Protein 4QOA (pdb70)

Solvent-accessible surface area: 9424 Å² total

Sequence (125 aa):
GDVITQDTKQLPLTARNFINQYFSKPHISHIKIESEILQTKKYEVLLTDRTEIDFDKKGNWLEVDCKKSAVPEALIPVPVKEYVKANFPREIITKIERGRTGVEIELGNDYSLKFNKKGKFVSDD

Structure (mmCIF, N/CA/C/O backbone):
data_4QOA
#
_entry.id   4QOA
#
_cell.length_a   103.311
_cell.length_b   103.311
_cell.length_c   90.830
_cell.angle_alpha   90.000
_cell.angle_beta   90.000
_cell.angle_gamma   120.000
#
_symmetry.space_group_name_H-M   'P 65 2 2'
#
loop_
_entity.id
_entity.type
_entity.pdbx_description
1 polymer 'Putative periplasmic protein'
2 non-polymer 1,2-ETHANEDIOL
3 water water
#
loop_
_atom_site.group_PDB
_atom_site.id
_atom_site.type_symbol
_atom_site.label_atom_id
_atom_site.label_alt_id
_atom_site.label_comp_id
_atom_site.label_asym_id
_atom_site.label_entity_id
_atom_site.label_seq_id
_atom_site.pdbx_PDB_ins_code
_atom_site.Cartn_x
_atom_site.Cartn_y
_atom_site.Cartn_z
_atom_site.occupancy
_atom_site.B_iso_or_equiv
_atom_site.auth_seq_id
_atom_site.auth_comp_id
_atom_site.auth_asym_id
_atom_site.auth_atom_id
_atom_site.pdbx_PDB_model_num
ATOM 1 N N . GLY A 1 2 ? 20.052 31.991 38.965 1.00 101.67 21 GLY A N 1
ATOM 2 C CA . GLY A 1 2 ? 19.120 31.696 40.049 1.00 102.18 21 GLY A CA 1
ATOM 3 C C . GLY A 1 2 ? 19.627 30.627 40.989 1.00 106.21 21 GLY A C 1
ATOM 4 O O . GLY A 1 2 ? 18.970 29.592 41.161 1.00 106.33 21 GLY A O 1
ATOM 5 N N . ASP A 1 3 ? 20.803 30.879 41.607 1.00 102.42 22 ASP A N 1
ATOM 6 C CA . ASP A 1 3 ? 21.467 29.906 42.475 1.00 102.90 22 ASP A CA 1
ATOM 7 C C . ASP A 1 3 ? 21.723 30.430 43.918 1.00 103.64 22 ASP A C 1
ATOM 8 O O . ASP A 1 3 ? 21.523 29.653 44.856 1.00 104.70 22 ASP A O 1
ATOM 13 N N . VAL A 1 4 ? 22.161 31.701 44.099 1.00 96.03 23 VAL A N 1
ATOM 14 C CA . VAL A 1 4 ? 22.497 32.267 45.424 1.00 94.87 23 VAL A CA 1
ATOM 15 C C . VAL A 1 4 ? 21.216 32.490 46.275 1.00 92.46 23 VAL A C 1
ATOM 16 O O . VAL A 1 4 ? 20.190 32.933 45.759 1.00 91.98 23 VAL A O 1
ATOM 20 N N . ILE A 1 5 ? 21.306 32.164 47.577 1.00 84.42 24 ILE A N 1
ATOM 21 C CA . ILE A 1 5 ? 20.280 32.335 48.610 1.00 82.57 24 ILE A CA 1
ATOM 22 C C . ILE A 1 5 ? 20.949 33.065 49.797 1.00 85.65 24 ILE A C 1
ATOM 23 O O . ILE A 1 5 ? 22.129 32.840 50.077 1.00 86.47 24 ILE A O 1
ATOM 28 N N . THR A 1 6 ? 20.219 33.986 50.443 1.00 80.46 25 THR A N 1
ATOM 29 C CA . THR A 1 6 ? 20.738 34.753 51.578 1.00 80.29 25 THR A CA 1
ATOM 30 C C . THR A 1 6 ? 19.612 35.060 52.553 1.00 81.99 25 THR A C 1
ATOM 31 O O . THR A 1 6 ? 18.460 35.164 52.146 1.00 79.84 25 THR A O 1
ATOM 35 N N . GLN A 1 7 ? 19.954 35.207 53.834 1.00 79.23 26 GLN A N 1
ATOM 36 C CA . GLN A 1 7 ? 19.000 35.554 54.887 1.00 79.77 26 GLN A CA 1
ATOM 37 C C . GLN A 1 7 ? 19.156 37.045 55.249 1.00 84.23 26 GLN A C 1
ATOM 38 O O . GLN A 1 7 ? 18.341 37.578 56.011 1.00 85.04 26 GLN A O 1
ATOM 44 N N . ASP A 1 8 ? 20.188 37.715 54.668 1.00 80.08 27 ASP A N 1
ATOM 45 C CA . ASP A 1 8 ? 20.527 39.130 54.880 1.00 80.22 27 ASP A CA 1
ATOM 46 C C . ASP A 1 8 ? 19.562 40.033 54.118 1.00 82.97 27 ASP A C 1
ATOM 47 O O . ASP A 1 8 ? 19.517 40.010 52.886 1.00 81.26 27 ASP A O 1
ATOM 52 N N . THR A 1 9 ? 18.805 40.842 54.860 1.00 80.16 28 THR A N 1
ATOM 53 C CA . THR A 1 9 ? 17.791 41.727 54.292 1.00 78.65 28 THR A CA 1
ATOM 54 C C . THR A 1 9 ? 18.467 42.914 53.578 1.00 80.94 28 THR A C 1
ATOM 55 O O . THR A 1 9 ? 17.898 43.411 52.608 1.00 79.58 28 THR A O 1
ATOM 59 N N . LYS A 1 10 ? 19.694 43.320 53.998 1.00 77.37 29 LYS A N 1
ATOM 60 C CA . LYS A 1 10 ? 20.449 44.434 53.387 1.00 76.44 29 LYS A CA 1
ATOM 61 C C . LYS A 1 10 ? 20.760 44.189 51.888 1.00 79.46 29 LYS A C 1
ATOM 62 O O . LYS A 1 10 ? 21.026 45.144 51.152 1.00 78.58 29 LYS A O 1
ATOM 68 N N . GLN A 1 11 ? 20.734 42.912 51.453 1.00 76.16 30 GLN A N 1
ATOM 69 C CA . GLN A 1 11 ? 21.008 42.483 50.075 1.00 75.05 30 GLN A CA 1
ATOM 70 C C . GLN A 1 11 ? 19.914 42.937 49.124 1.00 76.16 30 GLN A C 1
ATOM 71 O O . GLN A 1 11 ? 20.183 43.280 47.971 1.00 76.68 30 GLN A O 1
ATOM 77 N N . LEU A 1 12 ? 18.679 42.928 49.633 1.00 68.89 31 LEU A N 1
ATOM 78 C CA . LEU A 1 12 ? 17.445 43.269 48.944 1.00 65.97 31 LEU A CA 1
ATOM 79 C C . LEU A 1 12 ? 17.319 44.799 48.798 1.00 69.60 31 LEU A C 1
ATOM 80 O O . LEU A 1 12 ? 17.559 45.524 49.770 1.00 71.54 31 LEU A O 1
ATOM 85 N N . PRO A 1 13 ? 16.972 45.320 47.597 1.00 63.52 32 PRO A N 1
ATOM 86 C CA . PRO A 1 13 ? 16.866 46.781 47.432 1.00 63.05 32 PRO A CA 1
ATOM 87 C C . PRO A 1 13 ? 15.860 47.425 48.379 1.00 68.38 32 PRO A C 1
ATOM 88 O O . PRO A 1 13 ? 14.849 46.819 48.760 1.00 68.02 32 PRO A O 1
ATOM 92 N N . LEU A 1 14 ? 16.134 48.683 48.727 1.00 65.51 33 LEU A N 1
ATOM 93 C CA . LEU A 1 14 ? 15.324 49.507 49.617 1.00 65.91 33 LEU A CA 1
ATOM 94 C C . LEU A 1 14 ? 13.847 49.540 49.179 1.00 69.87 33 LEU A C 1
ATOM 95 O O . LEU A 1 14 ? 12.969 49.454 50.041 1.00 71.47 33 LEU A O 1
ATOM 100 N N . THR A 1 15 ? 13.568 49.647 47.859 1.00 64.10 34 THR A N 1
ATOM 101 C CA . THR A 1 15 ? 12.190 49.712 47.358 1.00 63.03 34 THR A CA 1
ATOM 102 C C . THR A 1 15 ? 11.465 48.393 47.672 1.00 65.49 34 THR A C 1
ATOM 103 O O . THR A 1 15 ? 10.320 48.435 48.119 1.00 65.61 34 THR A O 1
ATOM 107 N N . ALA A 1 16 ? 12.146 47.247 47.509 1.00 60.79 35 ALA A N 1
ATOM 108 C CA . ALA A 1 16 ? 11.585 45.926 47.799 1.00 59.68 35 ALA A CA 1
ATOM 109 C C . ALA A 1 16 ? 11.294 45.754 49.300 1.00 63.69 35 ALA A C 1
ATOM 110 O O . ALA A 1 16 ? 10.203 45.293 49.659 1.00 63.77 35 ALA A O 1
ATOM 112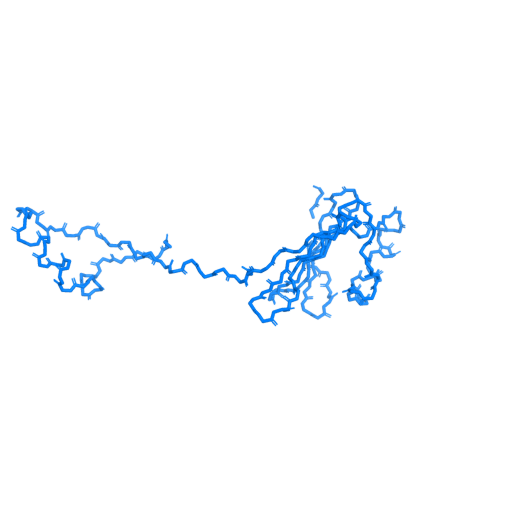 N N . ARG A 1 17 ? 12.254 46.155 50.167 1.00 59.03 36 ARG A N 1
ATOM 113 C CA . ARG A 1 17 ? 12.138 46.069 51.626 1.00 58.89 36 ARG A CA 1
ATOM 114 C C . ARG A 1 17 ? 10.977 46.907 52.123 1.00 64.76 36 ARG A C 1
ATOM 115 O O . ARG A 1 17 ? 10.216 46.430 52.964 1.00 65.96 36 ARG A O 1
ATOM 123 N N . ASN A 1 18 ? 10.817 48.140 51.584 1.00 61.09 37 ASN A N 1
ATOM 124 C CA . ASN A 1 18 ? 9.728 49.053 51.951 1.00 61.06 37 ASN A CA 1
ATOM 125 C C . ASN A 1 18 ? 8.387 48.508 51.488 1.00 66.00 37 ASN A C 1
ATOM 126 O O . ASN A 1 18 ? 7.388 48.717 52.168 1.00 69.13 37 ASN A O 1
ATOM 131 N N . PHE A 1 19 ? 8.356 47.830 50.331 1.00 60.20 38 PHE A N 1
ATOM 132 C CA . PHE A 1 19 ? 7.145 47.213 49.795 1.00 59.18 38 PHE A CA 1
ATOM 133 C C . PHE A 1 19 ? 6.635 46.123 50.754 1.00 64.18 38 PHE A C 1
ATOM 134 O O . PHE A 1 19 ? 5.447 46.098 51.050 1.00 66.05 38 PHE A O 1
ATOM 142 N N . ILE A 1 20 ? 7.519 45.229 51.218 1.00 60.00 39 ILE A N 1
ATOM 143 C CA . ILE A 1 20 ? 7.186 44.141 52.149 1.00 59.95 39 ILE A CA 1
ATOM 144 C C . ILE A 1 20 ? 6.657 44.731 53.469 1.00 66.14 39 ILE A C 1
ATOM 145 O O . ILE A 1 20 ? 5.580 44.337 53.911 1.00 66.74 39 ILE A O 1
ATOM 150 N N . ASN A 1 21 ? 7.380 45.699 54.053 1.00 64.16 40 ASN A N 1
ATOM 151 C CA . ASN A 1 21 ? 7.013 46.341 55.320 1.00 65.54 40 ASN A CA 1
ATOM 152 C C . ASN A 1 21 ? 5.706 47.125 55.246 1.00 71.74 40 ASN A C 1
ATOM 153 O O . ASN A 1 21 ? 5.018 47.214 56.264 1.00 72.43 40 ASN A O 1
ATOM 158 N N . GLN A 1 22 ? 5.365 47.688 54.069 1.00 69.31 41 GLN A N 1
ATOM 159 C CA . GLN A 1 22 ? 4.157 48.499 53.888 1.00 70.60 41 GLN A CA 1
ATOM 160 C C . GLN A 1 22 ? 2.883 47.642 53.750 1.00 77.29 41 GLN A C 1
ATOM 161 O O . GLN A 1 22 ? 1.881 47.948 54.400 1.00 78.53 41 GLN A O 1
ATOM 167 N N . TYR A 1 23 ? 2.920 46.595 52.905 1.00 74.31 42 TYR A N 1
ATOM 168 C CA . TYR A 1 23 ? 1.767 45.781 52.551 1.00 75.08 42 TYR A CA 1
ATOM 169 C C . TYR A 1 23 ? 1.617 44.458 53.322 1.00 81.95 42 TYR A C 1
ATOM 170 O O . TYR A 1 23 ? 0.546 43.861 53.235 1.00 82.64 42 TYR A O 1
ATOM 179 N N . PHE A 1 24 ? 2.618 44.014 54.089 1.00 80.47 43 PHE A N 1
ATOM 180 C CA . PHE A 1 24 ? 2.485 42.737 54.784 1.00 82.32 43 PHE A CA 1
ATOM 181 C C . PHE A 1 24 ? 2.602 42.915 56.328 1.00 95.23 43 PHE A C 1
ATOM 182 O O . PHE A 1 24 ? 3.561 43.525 56.818 1.00 95.38 43 PHE A O 1
ATOM 190 N N . SER A 1 25 ? 1.579 42.390 57.076 1.00 97.60 44 SER A N 1
ATOM 191 C CA . SER A 1 25 ? 1.431 42.463 58.546 1.00 100.58 44 SER A CA 1
ATOM 192 C C . SER A 1 25 ? 2.565 41.721 59.288 1.00 108.29 44 SER A C 1
ATOM 193 O O . SER A 1 25 ? 3.176 42.310 60.182 1.00 108.23 44 SER A O 1
ATOM 196 N N . LYS A 1 26 ? 2.818 40.441 58.945 1.00 107.37 45 LYS A N 1
ATOM 197 C CA . LYS A 1 26 ? 3.919 39.640 59.484 1.00 108.77 45 LYS A CA 1
ATOM 198 C C . LYS A 1 26 ? 5.008 39.682 58.419 1.00 113.89 45 LYS A C 1
ATOM 199 O O . LYS A 1 26 ? 5.003 38.840 57.510 1.00 112.64 45 LYS A O 1
ATOM 201 N N . PRO A 1 27 ? 5.849 40.750 58.403 1.00 111.78 46 PRO A N 1
ATOM 202 C CA . PRO A 1 27 ? 6.793 40.911 57.294 1.00 110.48 46 PRO A CA 1
ATOM 203 C C . PRO A 1 27 ? 8.189 40.371 57.628 1.00 114.99 46 PRO A C 1
ATOM 204 O O . PRO A 1 27 ? 9.191 41.076 57.440 1.00 115.25 46 PRO A O 1
ATOM 208 N N . HIS A 1 28 ? 8.262 39.108 58.093 1.00 110.85 47 HIS A N 1
ATOM 209 C CA . HIS A 1 28 ? 9.554 38.511 58.395 1.00 110.02 47 HIS A CA 1
ATOM 210 C C . HIS A 1 28 ? 10.032 37.740 57.182 1.00 107.12 47 HIS A C 1
ATOM 211 O O . HIS A 1 28 ? 9.408 36.765 56.763 1.00 106.53 47 HIS A O 1
ATOM 218 N N . ILE A 1 29 ? 11.116 38.245 56.578 1.00 98.69 48 ILE A N 1
ATOM 219 C CA . ILE A 1 29 ? 11.743 37.664 55.401 1.00 95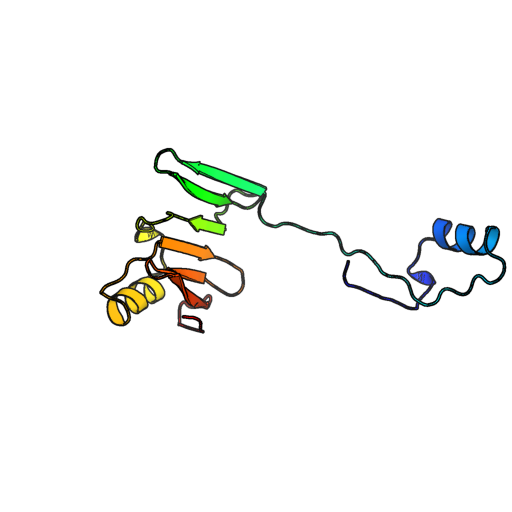.36 48 ILE A CA 1
ATOM 220 C C . ILE A 1 29 ? 12.495 36.405 55.832 1.00 98.32 48 ILE A C 1
ATOM 221 O O . ILE A 1 29 ? 13.490 36.483 56.561 1.00 98.76 48 ILE A O 1
ATOM 226 N N . SER A 1 30 ? 11.987 35.247 55.401 1.00 93.65 49 SER A N 1
ATOM 227 C CA . SER A 1 30 ? 12.602 33.953 55.651 1.00 93.73 49 SER A CA 1
ATOM 228 C C . SER A 1 30 ? 13.335 33.554 54.379 1.00 94.96 49 SER A C 1
ATOM 229 O O . SER A 1 30 ? 12.809 32.792 53.570 1.00 95.71 49 SER A O 1
ATOM 232 N N . HIS A 1 31 ? 14.509 34.175 54.169 1.00 88.07 50 HIS A N 1
ATOM 233 C CA . HIS A 1 31 ? 15.471 34.044 53.063 1.00 86.02 50 HIS A CA 1
ATOM 234 C C . HIS A 1 31 ? 14.965 34.753 51.758 1.00 86.42 50 HIS A C 1
ATOM 235 O O . HIS A 1 31 ? 13.774 34.936 51.533 1.00 84.92 50 HIS A O 1
ATOM 242 N N . ILE A 1 32 ? 15.950 35.158 50.932 1.00 82.12 51 ILE A N 1
ATOM 243 C CA . ILE A 1 32 ? 15.905 35.853 49.636 1.00 80.15 51 ILE A CA 1
ATOM 244 C C . ILE A 1 32 ? 16.708 35.042 48.628 1.00 85.27 51 ILE A C 1
ATOM 245 O O . ILE A 1 32 ? 17.849 34.682 48.925 1.00 85.65 51 ILE A O 1
ATOM 250 N N . LYS A 1 33 ? 16.151 34.776 47.449 1.00 81.89 52 LYS A N 1
ATOM 251 C CA . LYS A 1 33 ? 16.874 34.063 46.401 1.00 81.66 52 LYS A CA 1
ATOM 252 C C . LYS A 1 33 ? 17.312 35.088 45.359 1.00 85.71 52 LYS A C 1
ATOM 253 O O . LYS A 1 33 ? 16.461 35.766 44.772 1.00 85.31 52 LYS A O 1
ATOM 259 N N . ILE A 1 34 ? 18.629 35.247 45.168 1.00 82.33 53 ILE A N 1
ATOM 260 C CA . ILE A 1 34 ? 19.128 36.200 44.181 1.00 81.99 53 ILE A CA 1
ATOM 261 C C . ILE A 1 34 ? 19.365 35.434 42.895 1.00 90.83 53 ILE A C 1
ATOM 262 O O . ILE A 1 34 ? 20.136 34.472 42.865 1.00 90.74 53 ILE A O 1
ATOM 267 N N . GLU A 1 35 ? 18.663 35.850 41.844 1.00 91.47 54 GLU A N 1
ATOM 268 C CA . GLU A 1 35 ? 18.746 35.248 40.523 1.00 92.88 54 GLU A CA 1
ATOM 269 C C . GLU A 1 35 ? 20.019 35.740 39.854 1.00 101.90 54 GLU A C 1
ATOM 270 O O . GLU A 1 35 ? 20.087 36.894 39.416 1.00 100.65 54 GLU A O 1
ATOM 276 N N . SER A 1 36 ? 21.059 34.884 39.849 1.00 104.19 55 SER A N 1
ATOM 277 C CA . SER A 1 36 ? 22.332 35.200 39.193 1.00 106.28 55 SER A CA 1
ATOM 278 C C . SER A 1 36 ? 22.088 35.265 37.702 1.00 113.48 55 SER A C 1
ATOM 279 O O . SER A 1 36 ? 21.390 34.394 37.165 1.00 113.41 55 SER A O 1
ATOM 282 N N . GLU A 1 37 ? 22.580 36.332 37.052 1.00 112.26 56 GLU A N 1
ATOM 283 C CA . GLU A 1 37 ? 22.355 36.551 35.628 1.00 113.22 56 GLU A CA 1
ATOM 284 C C . GLU A 1 37 ? 22.935 35.378 34.801 1.00 119.58 56 GLU A C 1
ATOM 285 O O . GLU A 1 37 ? 24.102 34.990 34.952 1.00 119.27 56 GLU A O 1
ATOM 291 N N . ILE A 1 38 ? 22.030 34.769 33.997 1.00 117.33 57 ILE A N 1
ATOM 292 C CA . ILE A 1 38 ? 22.243 33.650 33.073 1.00 117.04 57 ILE A CA 1
ATOM 293 C C . ILE A 1 38 ? 23.072 34.173 31.879 1.00 120.78 57 ILE A C 1
ATOM 294 O O . ILE A 1 38 ? 22.517 34.596 30.854 1.00 121.24 57 ILE A O 1
ATOM 299 N N . LEU A 1 39 ? 24.414 34.199 32.063 1.00 115.97 58 LEU A N 1
ATOM 300 C CA . LEU A 1 39 ? 25.386 34.686 31.077 1.00 114.93 58 LEU A CA 1
ATOM 301 C C . LEU A 1 39 ? 25.815 33.533 30.154 1.00 115.65 58 LEU A C 1
ATOM 302 O O . LEU A 1 39 ? 26.578 32.645 30.562 1.00 115.61 58 LEU A O 1
ATOM 307 N N . GLN A 1 40 ? 25.264 33.537 28.919 1.00 108.79 59 GLN A N 1
ATOM 308 C CA . GLN A 1 40 ? 25.505 32.532 27.881 1.00 106.45 59 GLN A CA 1
ATOM 309 C C . GLN A 1 40 ? 26.753 32.906 27.092 1.00 105.00 59 GLN A C 1
ATOM 310 O O . GLN A 1 40 ? 26.884 34.050 26.646 1.00 104.99 59 GLN A O 1
ATOM 316 N N . THR A 1 41 ? 27.673 31.944 26.936 1.00 96.86 60 THR A N 1
ATOM 317 C CA . THR A 1 41 ? 28.924 32.145 26.207 1.00 94.86 60 THR A CA 1
ATOM 318 C C . THR A 1 41 ? 28.640 32.099 24.690 1.00 93.22 60 THR A C 1
ATOM 319 O O . THR A 1 41 ? 29.132 32.964 23.963 1.00 93.79 60 THR A O 1
ATOM 323 N N . LYS A 1 42 ? 27.801 31.140 24.235 1.00 84.59 61 LYS A N 1
ATOM 324 C CA . LYS A 1 42 ? 27.384 30.957 22.838 1.00 82.83 61 LYS A CA 1
ATOM 325 C C . LYS A 1 42 ? 26.449 32.089 22.378 1.00 84.57 61 LYS A C 1
ATOM 326 O O . LYS A 1 42 ? 25.422 32.316 23.020 1.00 85.83 61 LYS A O 1
ATOM 332 N N . LYS A 1 43 ? 26.774 32.761 21.252 1.00 77.50 62 LYS A N 1
ATOM 333 C CA . LYS A 1 43 ? 25.924 33.810 20.682 1.00 76.03 62 LYS A CA 1
ATOM 334 C C . LYS A 1 43 ? 25.502 33.442 19.251 1.00 76.58 62 LYS A C 1
ATOM 335 O O . LYS A 1 43 ? 24.413 33.822 18.830 1.00 76.70 62 LYS A O 1
ATOM 341 N N . TYR A 1 44 ? 26.354 32.724 18.498 1.00 70.36 63 TYR A N 1
ATOM 342 C CA . TYR A 1 44 ? 2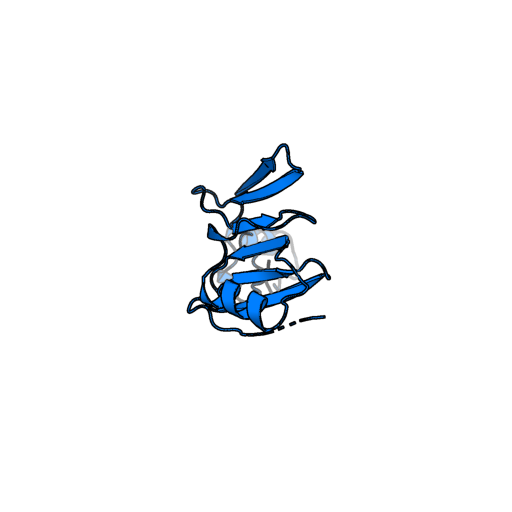6.036 32.354 17.114 1.00 69.20 63 TYR A CA 1
ATOM 343 C C . TYR A 1 44 ? 26.053 30.840 16.941 1.00 72.48 63 TYR A C 1
ATOM 344 O O . TYR A 1 44 ? 26.846 30.157 17.584 1.00 71.86 63 TYR A O 1
ATOM 353 N N . GLU A 1 45 ? 25.166 30.328 16.079 1.00 69.32 64 GLU A N 1
ATOM 354 C CA . GLU A 1 45 ? 25.056 28.921 15.690 1.00 69.27 64 GLU A CA 1
ATOM 355 C C . GLU A 1 45 ? 24.939 28.890 14.177 1.00 73.5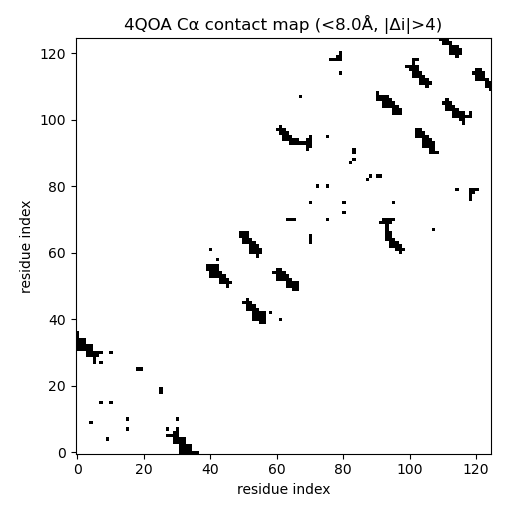9 64 GLU A C 1
ATOM 356 O O . GLU A 1 45 ? 24.002 29.470 13.626 1.00 75.10 64 GLU A O 1
ATOM 362 N N . VAL A 1 46 ? 25.904 28.272 13.496 1.00 68.84 65 VAL A N 1
ATOM 363 C CA . VAL A 1 46 ? 25.915 28.296 12.038 1.00 69.50 65 VAL A CA 1
ATOM 364 C C . VAL A 1 46 ? 25.694 26.898 11.465 1.00 74.50 65 VAL A C 1
ATOM 365 O O . VAL A 1 46 ? 26.365 25.943 11.852 1.00 74.03 65 VAL A O 1
ATOM 369 N N . LEU A 1 47 ? 24.755 26.798 10.530 1.00 72.75 66 LEU A N 1
ATOM 370 C CA . LEU A 1 47 ? 24.498 25.569 9.803 1.00 74.18 66 LEU A CA 1
ATOM 371 C C . LEU A 1 47 ? 25.079 25.708 8.414 1.00 79.78 66 LEU A C 1
ATOM 372 O O . LEU A 1 47 ? 24.852 26.725 7.750 1.00 80.52 66 LEU A O 1
ATOM 377 N N . LEU A 1 48 ? 25.832 24.699 7.980 1.00 76.61 67 LEU A N 1
ATOM 378 C CA . LEU A 1 48 ? 26.432 24.702 6.654 1.00 78.37 67 LEU A CA 1
ATOM 379 C C . LEU A 1 48 ? 25.580 23.857 5.696 1.00 86.97 67 LEU A C 1
ATOM 380 O O . LEU A 1 48 ? 24.635 23.193 6.130 1.00 86.92 67 LEU A O 1
ATOM 385 N N . THR A 1 49 ? 25.902 23.901 4.398 1.00 87.42 68 THR A N 1
ATOM 386 C CA . THR A 1 49 ? 25.195 23.149 3.359 1.00 90.41 68 THR A CA 1
ATOM 387 C C . THR A 1 49 ? 25.468 21.633 3.476 1.00 96.59 68 THR A C 1
ATOM 388 O O . THR A 1 49 ? 24.613 20.838 3.074 1.00 97.63 68 THR A O 1
ATOM 392 N N . ASP A 1 50 ? 26.629 21.232 4.050 1.00 93.09 69 ASP A N 1
ATOM 393 C CA . ASP A 1 50 ? 26.959 19.813 4.245 1.00 92.66 69 ASP A CA 1
ATOM 394 C C . ASP A 1 50 ? 26.363 19.324 5.599 1.00 94.89 69 ASP A C 1
ATOM 395 O O . ASP A 1 50 ? 26.814 18.314 6.157 1.00 94.41 69 ASP A O 1
ATOM 400 N N . ARG A 1 51 ? 25.328 20.054 6.093 1.00 90.15 70 ARG A N 1
ATOM 401 C CA . ARG A 1 51 ? 24.517 19.826 7.297 1.00 88.91 70 ARG A CA 1
ATOM 402 C C . ARG A 1 51 ? 25.340 19.901 8.617 1.00 88.96 70 ARG A C 1
ATOM 403 O O . ARG A 1 51 ? 24.755 19.694 9.690 1.00 88.43 70 ARG A O 1
ATOM 405 N N . THR A 1 52 ? 26.647 20.254 8.561 1.00 82.41 71 THR A N 1
ATOM 406 C CA . THR A 1 52 ? 27.472 20.340 9.777 1.00 79.61 71 THR A CA 1
ATOM 407 C C . THR A 1 52 ? 27.167 21.678 10.490 1.00 80.99 71 THR A C 1
ATOM 408 O O . THR A 1 52 ? 27.020 22.714 9.839 1.00 80.98 71 THR A O 1
ATOM 412 N N . GLU A 1 53 ? 27.016 21.623 11.823 1.00 75.56 72 GLU A N 1
ATOM 413 C CA . GLU A 1 53 ? 26.689 22.770 12.677 1.00 74.48 72 GLU A CA 1
ATOM 414 C C . GLU A 1 53 ? 27.901 23.206 13.521 1.00 75.48 72 GLU A C 1
ATOM 415 O O . GLU A 1 53 ? 28.613 22.352 14.054 1.00 74.01 72 GLU A O 1
ATOM 421 N N . ILE A 1 54 ? 28.132 24.542 13.628 1.00 70.64 73 ILE A N 1
ATOM 422 C CA . ILE A 1 54 ? 29.233 25.156 14.394 1.00 68.65 73 ILE A CA 1
ATOM 423 C C . ILE A 1 54 ? 28.661 26.223 15.349 1.00 72.51 73 ILE A C 1
ATOM 424 O O . ILE A 1 54 ? 27.825 27.023 14.931 1.00 73.30 73 ILE A O 1
ATOM 429 N N . ASP A 1 55 ? 29.096 26.234 16.620 1.00 68.30 74 ASP A N 1
ATOM 430 C CA . ASP A 1 55 ? 28.630 27.228 17.601 1.00 68.17 74 ASP A CA 1
ATOM 431 C C . ASP A 1 55 ? 29.787 28.159 17.962 1.00 70.35 74 ASP A C 1
ATOM 432 O O . ASP A 1 55 ? 30.884 27.676 18.255 1.00 69.73 74 ASP A O 1
ATOM 437 N N . PHE A 1 56 ? 29.554 29.483 17.936 1.00 65.74 75 PHE A N 1
ATOM 438 C CA . PHE A 1 56 ? 30.588 30.482 18.227 1.00 65.35 75 PHE A CA 1
ATOM 439 C C . PHE A 1 56 ? 30.179 31.460 19.334 1.00 70.99 75 PHE A C 1
ATOM 440 O O . PHE A 1 56 ? 29.007 31.831 19.411 1.00 70.23 75 PHE A O 1
ATOM 448 N N . ASP A 1 57 ? 31.163 31.968 20.114 1.00 69.39 76 ASP A N 1
ATOM 449 C CA . ASP A 1 57 ? 30.898 32.975 21.145 1.00 70.05 76 ASP A CA 1
ATOM 450 C C . ASP A 1 57 ? 30.724 34.359 20.485 1.00 77.51 76 ASP A C 1
ATOM 451 O O . ASP A 1 57 ? 30.931 34.482 19.275 1.00 77.58 76 ASP A O 1
ATOM 456 N N . LYS A 1 58 ? 30.382 35.402 21.282 1.00 76.52 77 LYS A N 1
ATOM 457 C CA . LYS A 1 58 ? 30.133 36.767 20.786 1.00 77.96 77 LYS A CA 1
ATOM 458 C C . LYS A 1 58 ? 31.325 37.330 19.967 1.00 83.62 77 LYS A C 1
ATOM 459 O O . LYS A 1 58 ? 31.080 38.157 19.087 1.00 85.95 77 LYS A O 1
ATOM 465 N N . LYS A 1 59 ? 32.578 36.892 20.241 1.00 78.58 78 LYS A N 1
ATOM 466 C CA . LYS A 1 59 ? 33.784 37.357 19.535 1.00 79.50 78 LYS A CA 1
ATOM 467 C C . LYS A 1 59 ? 34.125 36.503 18.269 1.00 82.38 78 LYS A C 1
ATOM 468 O O . LYS A 1 59 ? 35.121 36.784 17.586 1.00 83.17 78 LYS A O 1
ATOM 474 N N . GLY A 1 60 ? 33.300 35.501 17.964 1.00 76.17 79 GLY A N 1
ATOM 475 C CA . GLY A 1 60 ? 33.489 34.651 16.794 1.00 75.37 79 GLY A CA 1
ATOM 476 C C . GLY A 1 60 ? 34.397 33.454 16.991 1.00 78.29 79 GLY A C 1
ATOM 477 O O . GLY A 1 60 ? 34.736 32.776 16.015 1.00 78.50 79 GLY A O 1
ATOM 478 N N . ASN A 1 61 ? 34.811 33.180 18.248 1.00 73.09 80 ASN A N 1
ATOM 479 C CA . ASN A 1 61 ? 35.651 32.019 18.577 1.00 71.52 80 ASN A CA 1
ATOM 480 C C . ASN A 1 61 ? 34.772 30.781 18.620 1.00 72.43 80 ASN A C 1
ATOM 481 O O . ASN A 1 61 ? 33.745 30.810 19.299 1.00 72.01 80 ASN A O 1
ATOM 486 N N . TRP A 1 62 ? 35.136 29.707 17.895 1.00 66.79 81 TRP A N 1
ATOM 487 C CA . TRP A 1 62 ? 34.310 28.501 17.866 1.00 65.26 81 TRP A CA 1
ATOM 488 C C . TRP A 1 62 ? 34.288 27.846 19.244 1.00 69.11 81 TRP A C 1
ATOM 489 O O . TRP A 1 62 ? 35.214 28.028 20.034 1.00 69.83 81 TRP A O 1
ATOM 500 N N . LEU A 1 63 ? 33.196 27.135 19.542 1.00 64.53 82 LEU A N 1
ATOM 501 C CA . LEU A 1 63 ? 32.979 26.459 20.821 1.00 63.20 82 LEU A CA 1
ATOM 502 C C . LEU A 1 63 ? 32.683 24.992 20.600 1.00 67.51 82 LEU A C 1
ATOM 503 O O . LEU A 1 63 ? 33.182 24.151 21.343 1.00 68.05 82 LEU A O 1
ATOM 508 N N . GLU A 1 64 ? 31.879 24.688 19.577 1.00 63.89 83 GLU A N 1
ATOM 509 C CA . GLU A 1 64 ? 31.502 23.330 19.221 1.00 63.83 83 GLU A CA 1
ATOM 510 C C . GLU A 1 64 ? 31.468 23.173 17.704 1.00 66.78 83 GLU A C 1
ATOM 511 O O . GLU A 1 64 ? 31.071 24.093 16.998 1.00 67.15 83 GLU A O 1
ATOM 517 N N . VAL A 1 65 ? 31.925 22.027 17.209 1.00 62.99 84 VAL A N 1
ATOM 518 C CA . VAL A 1 65 ? 31.896 21.663 15.793 1.00 62.93 84 VAL A CA 1
ATOM 519 C C . VAL A 1 65 ? 31.268 20.284 15.732 1.00 68.74 84 VAL A C 1
ATOM 520 O O . VAL A 1 65 ? 31.889 19.322 16.183 1.00 68.27 84 VAL A O 1
ATOM 524 N N . ASP A 1 66 ? 30.013 20.201 15.261 1.00 67.05 85 ASP A N 1
ATOM 525 C CA . ASP A 1 66 ? 29.289 18.942 15.122 1.00 68.32 85 ASP A CA 1
ATOM 526 C C . ASP A 1 66 ? 29.171 18.609 13.647 1.00 74.53 85 ASP A C 1
ATOM 527 O O . ASP A 1 66 ? 28.486 19.312 12.911 1.00 74.53 85 ASP A O 1
ATOM 532 N N . CYS A 1 67 ? 29.865 17.562 13.206 1.00 73.67 86 CYS A N 1
ATOM 533 C CA . CYS A 1 67 ? 29.831 17.135 11.810 1.00 75.87 86 CYS A CA 1
ATOM 534 C C . CYS A 1 67 ? 28.818 15.977 11.633 1.00 85.09 86 CYS A C 1
ATOM 535 O O . CYS A 1 67 ? 28.855 15.248 10.634 1.00 85.95 86 CYS A O 1
ATOM 538 N N . LYS A 1 68 ? 27.877 15.871 12.600 1.00 83.59 87 LYS A N 1
ATOM 539 C CA . LYS A 1 68 ? 26.764 14.929 12.674 1.00 85.31 87 LYS A CA 1
ATOM 540 C C . LYS A 1 68 ? 27.291 13.467 12.643 1.00 91.01 87 LYS A C 1
ATOM 541 O O . LYS A 1 68 ? 27.656 12.955 13.709 1.00 90.77 87 LYS A O 1
ATOM 547 N N . LYS A 1 69 ? 27.331 12.810 11.451 1.00 88.07 88 LYS A N 1
ATOM 548 C CA . LYS A 1 69 ? 27.780 11.416 11.303 1.00 88.07 88 LYS A CA 1
ATOM 549 C C . LYS A 1 69 ? 29.038 11.324 10.423 1.00 90.28 88 LYS A C 1
ATOM 550 O O . LYS A 1 69 ? 29.556 10.222 10.210 1.00 90.63 88 LYS A O 1
ATOM 556 N N . SER A 1 70 ? 29.527 12.476 9.925 1.00 84.71 89 SER A N 1
ATOM 557 C CA . SER A 1 70 ? 30.746 12.562 9.117 1.00 83.69 89 SER A CA 1
ATOM 558 C C . SER A 1 70 ? 31.938 12.939 10.042 1.00 85.21 89 SER A C 1
ATOM 559 O O . SER A 1 70 ? 31.735 13.145 11.243 1.00 84.37 89 SER A O 1
ATOM 562 N N . ALA A 1 71 ? 33.173 12.974 9.510 1.00 80.44 90 ALA A N 1
ATOM 563 C CA . ALA A 1 71 ? 34.364 13.248 10.319 1.00 78.94 90 ALA A CA 1
ATOM 564 C C . ALA A 1 71 ? 34.682 14.747 10.445 1.00 82.49 90 ALA A C 1
ATOM 565 O O . ALA A 1 71 ? 34.549 15.517 9.482 1.00 82.31 90 ALA A O 1
ATOM 567 N N . VAL A 1 72 ? 35.140 15.138 11.653 1.00 77.70 91 VAL A N 1
ATOM 568 C CA . VAL A 1 72 ? 35.590 16.492 11.991 1.00 76.27 91 VAL A CA 1
ATOM 569 C C . VAL A 1 72 ? 36.938 16.726 11.279 1.00 80.81 91 VAL A C 1
ATOM 570 O O . VAL A 1 72 ? 37.792 15.843 11.372 1.00 81.18 91 VAL A O 1
ATOM 574 N N . PRO A 1 73 ? 37.160 17.865 10.563 1.00 77.64 92 PRO A N 1
ATOM 575 C CA . PRO A 1 73 ? 38.466 18.089 9.903 1.00 77.90 92 PRO A CA 1
ATOM 576 C C . PRO A 1 73 ? 39.620 17.929 10.891 1.00 82.32 92 PRO A C 1
ATOM 577 O O . PRO A 1 73 ? 39.623 18.564 11.946 1.00 80.83 92 PRO A O 1
ATOM 581 N N . GLU A 1 74 ? 40.556 17.007 10.569 1.00 80.69 93 GLU A N 1
ATOM 582 C CA . GLU A 1 74 ? 41.693 16.596 11.397 1.00 81.03 93 GLU A CA 1
ATOM 583 C C . GLU A 1 74 ? 42.491 17.806 11.951 1.00 84.25 93 GLU A C 1
ATOM 584 O O . GLU A 1 74 ? 42.913 17.756 13.108 1.00 84.95 93 GLU A O 1
ATOM 590 N N . ALA A 1 75 ? 42.619 18.899 11.171 1.00 78.61 94 ALA A N 1
ATOM 591 C CA . ALA A 1 75 ? 43.354 20.106 11.548 1.00 78.05 94 ALA A CA 1
ATOM 592 C C . ALA A 1 75 ? 42.801 20.773 12.832 1.00 81.04 94 ALA A C 1
ATOM 593 O O . ALA A 1 75 ? 43.529 21.521 13.486 1.00 81.18 94 ALA A O 1
ATOM 595 N N . LEU A 1 76 ? 41.533 20.497 13.187 1.00 76.08 95 LEU A N 1
ATOM 596 C CA . LEU A 1 76 ? 40.852 21.058 14.356 1.00 74.72 95 LEU A CA 1
ATOM 597 C C . LEU A 1 76 ? 41.103 20.306 15.653 1.00 77.63 95 LEU A C 1
ATOM 598 O O . LEU A 1 76 ? 40.969 20.883 16.737 1.00 76.77 95 LEU A O 1
ATOM 603 N N . ILE A 1 77 ? 41.415 19.022 15.545 1.00 74.19 96 ILE A N 1
ATOM 604 C CA . ILE A 1 77 ? 41.621 18.157 16.694 1.00 74.05 96 ILE A CA 1
ATOM 605 C C . ILE A 1 77 ? 43.081 18.275 17.173 1.00 79.44 96 ILE A C 1
ATOM 606 O O . ILE A 1 77 ? 43.999 18.052 16.375 1.00 80.29 96 ILE A O 1
ATOM 611 N N . PRO A 1 78 ? 43.310 18.612 18.474 1.00 75.65 97 PRO A N 1
ATOM 612 C CA . PRO A 1 78 ? 44.694 18.685 18.986 1.00 76.31 97 PRO A CA 1
ATOM 613 C C . PRO A 1 78 ? 45.433 17.365 18.768 1.00 82.57 97 PRO A C 1
ATOM 614 O O . PRO A 1 78 ? 44.824 16.295 18.881 1.00 82.56 97 PRO A O 1
ATOM 618 N N . VAL A 1 79 ? 46.727 17.446 18.403 1.00 80.18 98 VAL A N 1
ATOM 619 C CA . VAL A 1 79 ? 47.588 16.297 18.080 1.00 80.45 98 VAL A CA 1
ATOM 620 C C . VAL A 1 79 ? 47.509 15.207 19.194 1.00 85.38 98 VAL A C 1
ATOM 621 O O . VAL A 1 79 ? 47.231 14.060 18.816 1.00 86.58 98 VAL A O 1
ATOM 625 N N . PRO A 1 80 ? 47.701 15.479 20.524 1.00 80.50 99 PRO A N 1
ATOM 626 C CA . PRO A 1 80 ? 47.625 14.376 21.506 1.00 80.48 99 PRO A CA 1
ATOM 627 C C . PRO A 1 80 ? 46.265 13.646 21.484 1.00 84.16 99 PRO A C 1
ATOM 628 O O . PRO A 1 80 ? 46.242 12.416 21.605 1.00 84.22 99 PRO A O 1
ATOM 632 N N . VAL A 1 81 ? 45.151 14.396 21.275 1.00 79.76 100 VAL A N 1
ATOM 633 C CA . VAL A 1 81 ? 43.779 13.877 21.172 1.00 78.80 100 VAL A CA 1
ATOM 634 C C . VAL A 1 81 ? 43.682 13.014 19.904 1.00 84.15 100 VAL A C 1
ATOM 635 O O . VAL A 1 81 ? 43.261 11.858 19.986 1.00 84.68 100 VAL A O 1
ATOM 639 N N . LYS A 1 82 ? 44.127 13.563 18.753 1.00 80.95 101 LYS A N 1
ATOM 640 C CA . LYS A 1 82 ? 44.150 12.896 17.446 1.00 80.81 101 LYS A CA 1
ATOM 641 C C . LYS A 1 82 ? 44.867 11.537 17.545 1.00 86.17 101 LYS A C 1
ATOM 642 O O . LYS A 1 82 ? 44.325 10.514 17.104 1.00 86.02 101 LYS A O 1
ATOM 648 N N . GLU A 1 83 ? 46.059 11.533 18.180 1.00 83.50 102 GLU A N 1
ATOM 649 C CA . GLU A 1 83 ? 46.906 10.350 18.370 1.00 84.39 102 GLU A CA 1
ATOM 650 C C . GLU A 1 83 ? 46.290 9.336 19.345 1.00 87.09 102 GLU A C 1
ATOM 651 O O . GLU A 1 83 ? 46.513 8.141 19.165 1.00 87.87 102 GLU A O 1
ATOM 657 N N . TYR A 1 84 ? 45.546 9.800 20.380 1.00 81.54 103 TYR A N 1
ATOM 658 C CA . TYR A 1 84 ? 44.899 8.918 21.361 1.00 80.81 103 TYR A CA 1
ATOM 659 C C . TYR A 1 84 ? 43.819 8.088 20.670 1.00 83.49 103 TYR A C 1
ATOM 660 O O . TYR A 1 84 ? 43.735 6.880 20.890 1.00 84.61 103 TYR A O 1
ATOM 669 N N . VAL A 1 85 ? 43.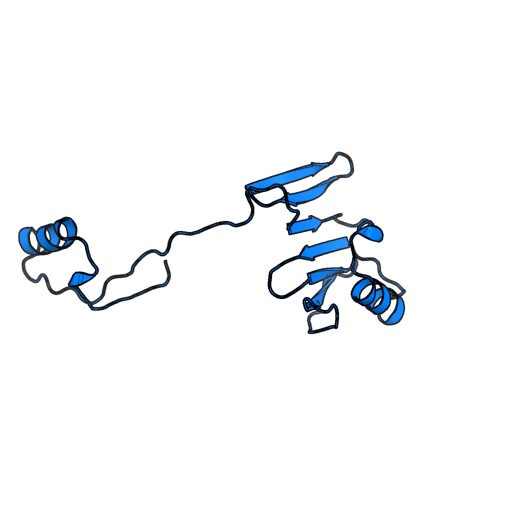009 8.741 19.824 1.00 77.87 104 VAL A N 1
ATOM 670 C CA . VAL A 1 85 ? 41.919 8.113 19.083 1.00 76.97 104 VAL A CA 1
ATOM 671 C C . VAL A 1 85 ? 42.505 7.161 18.031 1.00 83.30 104 VAL A C 1
ATOM 672 O O . VAL A 1 85 ? 42.087 6.014 18.003 1.00 84.51 104 VAL A O 1
ATOM 676 N N . LYS A 1 86 ? 43.499 7.595 17.227 1.00 80.48 105 LYS A N 1
ATOM 677 C CA . LYS A 1 86 ? 44.141 6.753 16.205 1.00 81.37 105 LYS A CA 1
ATOM 678 C C . LYS A 1 86 ? 44.752 5.472 16.813 1.00 87.29 105 LYS A C 1
ATOM 679 O O . LYS A 1 86 ? 44.866 4.459 16.115 1.00 88.44 105 LYS A O 1
ATOM 681 N N . ALA A 1 87 ? 45.090 5.505 18.119 1.00 83.82 106 ALA A N 1
ATOM 682 C CA . ALA A 1 87 ? 45.673 4.375 18.835 1.00 84.99 106 ALA A CA 1
ATOM 683 C C . ALA A 1 87 ? 44.596 3.476 19.473 1.00 90.00 106 ALA A C 1
ATOM 684 O O . ALA A 1 87 ? 44.494 2.308 19.098 1.00 91.50 106 ALA A O 1
ATOM 686 N N . ASN A 1 88 ? 43.802 4.015 20.425 1.00 85.35 107 ASN A N 1
ATOM 687 C CA . ASN A 1 88 ? 42.791 3.274 21.185 1.00 85.21 107 ASN A CA 1
ATOM 688 C C . ASN A 1 88 ? 41.475 3.051 20.406 1.00 87.47 107 ASN A C 1
ATOM 689 O O . ASN A 1 88 ? 40.726 2.157 20.780 1.00 88.33 107 ASN A O 1
ATOM 694 N N . PHE A 1 89 ? 41.168 3.843 19.367 1.00 82.29 108 PHE A N 1
ATOM 695 C CA . PHE A 1 89 ? 39.925 3.661 18.593 1.00 81.39 108 PHE A CA 1
ATOM 696 C C . PHE A 1 89 ? 40.231 3.781 17.085 1.00 86.43 108 PHE A C 1
ATOM 697 O O . PHE A 1 89 ? 39.817 4.757 16.461 1.00 85.38 108 PHE A O 1
ATOM 705 N N . PRO A 1 90 ? 40.995 2.841 16.482 1.00 85.39 109 PRO A N 1
ATOM 706 C CA . PRO A 1 90 ? 41.336 2.987 15.052 1.00 85.14 109 PRO A CA 1
ATOM 707 C C . PRO A 1 90 ? 40.159 2.689 14.122 1.00 89.24 109 PRO A C 1
ATOM 708 O O . PRO A 1 90 ? 40.161 3.150 12.977 1.00 87.89 109 PRO A O 1
ATOM 712 N N . ARG A 1 91 ? 39.160 1.930 14.612 1.00 87.14 110 ARG A N 1
ATOM 713 C CA . ARG A 1 91 ? 37.955 1.573 13.857 1.00 87.59 110 ARG A CA 1
ATOM 714 C C . ARG A 1 91 ? 36.956 2.734 13.813 1.00 90.60 110 ARG A C 1
ATOM 715 O O . ARG A 1 91 ? 35.962 2.656 13.078 1.00 91.03 110 ARG A O 1
ATOM 723 N N . GLU A 1 92 ? 37.204 3.799 14.609 1.00 84.88 111 GLU A N 1
ATOM 724 C CA . GLU A 1 92 ? 36.271 4.918 14.740 1.00 82.63 111 GLU A CA 1
ATOM 725 C C . GLU A 1 92 ? 36.854 6.255 14.230 1.00 83.51 111 GLU A C 1
ATOM 726 O O . GLU A 1 92 ? 38.069 6.394 14.028 1.00 82.29 111 GLU A O 1
ATOM 732 N N . ILE A 1 93 ? 35.938 7.231 14.013 1.00 78.49 112 ILE A N 1
ATOM 733 C CA . ILE A 1 93 ? 36.196 8.608 13.564 1.00 76.38 112 ILE A CA 1
ATOM 734 C C . ILE A 1 93 ? 35.531 9.603 14.554 1.00 77.63 112 ILE A C 1
ATOM 735 O O . ILE A 1 93 ? 34.558 9.241 15.228 1.00 77.14 112 ILE A O 1
ATOM 740 N N . ILE A 1 94 ? 36.068 10.846 14.638 1.00 72.00 113 ILE A N 1
ATOM 741 C CA . ILE A 1 94 ? 35.549 11.904 15.521 1.00 69.91 113 ILE A CA 1
ATOM 742 C C . ILE A 1 94 ? 34.458 12.658 14.749 1.00 73.90 113 ILE A C 1
ATOM 743 O O . ILE A 1 94 ? 34.719 13.163 13.652 1.00 73.73 113 ILE A O 1
ATOM 748 N N . THR A 1 95 ? 33.228 12.695 15.308 1.00 70.69 114 THR A N 1
ATOM 749 C CA . THR A 1 95 ? 32.071 13.341 14.674 1.00 70.74 114 THR A CA 1
ATOM 750 C C . THR A 1 95 ? 31.763 14.709 15.286 1.00 74.74 114 THR A C 1
ATOM 751 O O . THR A 1 95 ? 31.128 15.538 14.631 1.00 75.42 114 THR A O 1
ATOM 755 N N . LYS A 1 96 ? 32.197 14.948 16.531 1.00 69.99 115 LYS A N 1
ATOM 756 C CA . LYS A 1 96 ? 31.921 16.202 17.226 1.00 68.62 115 LYS A CA 1
ATOM 757 C C . LYS A 1 96 ? 33.072 16.545 18.183 1.00 72.20 115 LYS A C 1
ATOM 758 O O . LYS A 1 96 ? 33.601 15.671 18.871 1.00 71.96 115 LYS A O 1
ATOM 764 N N . ILE A 1 97 ? 33.460 17.826 18.200 1.00 68.14 116 ILE A N 1
ATOM 765 C CA . ILE A 1 97 ? 34.489 18.359 19.083 1.00 67.33 116 ILE A CA 1
ATOM 766 C C . ILE A 1 97 ? 33.943 19.629 19.712 1.00 72.54 116 ILE A C 1
ATOM 767 O O . ILE A 1 97 ? 33.323 20.456 19.039 1.00 71.60 116 ILE A O 1
ATOM 772 N N . GLU A 1 98 ? 34.160 19.753 21.014 1.00 70.50 117 GLU A N 1
ATOM 773 C CA . GLU A 1 98 ? 33.763 20.908 21.800 1.00 70.43 117 GLU A CA 1
ATOM 774 C C . GLU A 1 98 ? 34.963 21.368 22.602 1.00 75.74 117 GLU A C 1
ATOM 775 O O . GLU A 1 98 ? 35.681 20.522 23.132 1.00 75.99 117 GLU A O 1
ATOM 781 N N . ARG A 1 99 ? 35.223 22.683 22.654 1.00 73.21 118 ARG A N 1
ATOM 782 C CA . ARG A 1 99 ? 36.331 23.202 23.454 1.00 74.07 118 ARG A CA 1
ATOM 783 C C . ARG A 1 99 ? 35.774 24.131 24.544 1.00 81.16 118 ARG A C 1
ATOM 784 O O . ARG A 1 99 ? 34.824 24.883 24.310 1.00 79.67 118 ARG A O 1
ATOM 792 N N . GLY A 1 100 ? 36.346 24.012 25.734 1.00 81.35 119 GLY A N 1
ATOM 793 C CA . GLY A 1 100 ? 35.973 24.798 26.901 1.00 82.42 119 GLY A CA 1
ATOM 794 C C . GLY A 1 100 ? 37.172 25.185 27.738 1.00 90.96 119 GLY A C 1
ATOM 795 O O . GLY A 1 100 ? 38.324 25.031 27.308 1.00 91.01 119 GLY A O 1
ATOM 796 N N . ARG A 1 101 ? 36.905 25.691 28.947 1.00 90.80 120 ARG A N 1
ATOM 797 C CA . ARG A 1 101 ? 37.954 26.107 29.876 1.00 92.96 120 ARG A CA 1
ATOM 798 C C . ARG A 1 101 ? 38.679 24.876 30.466 1.00 98.31 120 ARG A C 1
ATOM 799 O O . ARG A 1 101 ? 39.887 24.961 30.694 1.00 100.16 120 ARG A O 1
ATOM 807 N N . THR A 1 102 ? 37.964 23.740 30.676 1.00 93.59 121 THR A N 1
ATOM 808 C CA . THR A 1 102 ? 38.537 22.500 31.238 1.00 93.94 121 THR A CA 1
ATOM 809 C C . THR A 1 102 ? 39.445 21.778 30.225 1.00 96.49 121 THR A C 1
ATOM 810 O O . THR A 1 102 ? 40.373 21.076 30.633 1.00 97.93 121 THR A O 1
ATOM 814 N N . GLY A 1 103 ? 39.155 21.944 28.933 1.00 90.36 122 GLY A N 1
ATOM 815 C CA . GLY A 1 103 ? 39.912 21.339 27.842 1.00 89.36 122 GLY A CA 1
ATOM 816 C C . GLY A 1 103 ? 39.104 21.131 26.576 1.00 90.13 122 GLY A C 1
ATOM 817 O O . GLY A 1 103 ? 38.579 22.089 26.002 1.00 89.78 122 GLY A O 1
ATOM 818 N N . VAL A 1 104 ? 39.010 19.872 26.127 1.00 84.43 123 VAL A N 1
ATOM 819 C CA . VAL A 1 104 ? 38.309 19.464 24.910 1.00 82.32 123 VAL A CA 1
ATOM 820 C C . VAL A 1 104 ? 37.492 18.182 25.188 1.00 83.85 123 VAL A C 1
ATOM 821 O O . VAL A 1 104 ? 37.970 17.277 25.876 1.00 84.32 123 VAL A O 1
ATOM 825 N N . GLU A 1 105 ? 36.265 18.116 24.643 1.00 78.09 124 GLU A N 1
ATOM 826 C CA . GLU A 1 105 ? 35.389 16.946 24.733 1.00 77.60 124 GLU A CA 1
ATOM 827 C C . GLU A 1 105 ? 35.014 16.521 23.325 1.00 77.88 124 GLU A C 1
ATOM 828 O O . GLU A 1 105 ? 34.415 17.302 22.577 1.00 77.31 124 GLU A O 1
ATOM 834 N N . ILE A 1 106 ? 35.402 15.294 22.952 1.00 72.59 125 ILE A N 1
ATOM 835 C CA . ILE A 1 106 ? 35.139 14.760 21.617 1.00 71.46 125 ILE A CA 1
ATOM 836 C C . ILE A 1 106 ? 34.109 13.647 21.684 1.00 75.85 125 ILE A C 1
ATOM 837 O O . ILE A 1 106 ? 34.000 12.944 22.687 1.00 76.09 125 ILE A O 1
ATOM 842 N N . GLU A 1 107 ? 33.365 13.492 20.596 1.00 73.08 126 GLU A N 1
ATOM 843 C CA . GLU A 1 107 ? 32.357 12.458 20.422 1.00 74.71 126 GLU A CA 1
ATOM 844 C C . GLU A 1 107 ? 32.736 11.653 19.177 1.00 80.05 126 GLU A C 1
ATOM 845 O O . GLU A 1 107 ? 33.128 12.244 18.160 1.00 79.69 126 GLU A O 1
ATOM 851 N N . LEU A 1 108 ? 32.697 10.312 19.291 1.00 77.01 127 LEU A N 1
ATOM 852 C CA . LEU A 1 108 ? 33.019 9.369 18.218 1.00 77.19 127 LEU A CA 1
ATOM 853 C C . LEU A 1 108 ? 31.736 8.915 17.504 1.00 83.03 127 LEU A C 1
ATOM 854 O O . LEU A 1 108 ? 30.630 9.166 18.001 1.00 83.12 127 LEU A O 1
ATOM 859 N N . GLY A 1 109 ? 31.889 8.237 16.369 1.00 80.97 128 GLY A N 1
ATOM 860 C CA . GLY A 1 109 ? 30.767 7.732 15.582 1.00 82.72 128 GLY A CA 1
ATOM 861 C C . GLY A 1 109 ? 29.876 6.727 16.287 1.00 90.13 128 GLY A C 1
ATOM 862 O O . GLY A 1 109 ? 28.691 6.616 15.960 1.00 91.20 128 GLY A O 1
ATOM 863 N N . ASN A 1 110 ? 30.437 6.008 17.280 1.00 87.86 129 ASN A N 1
ATOM 864 C CA . ASN A 1 110 ? 29.764 4.984 18.087 1.00 89.43 129 ASN A CA 1
ATOM 865 C C . ASN A 1 110 ? 29.181 5.571 19.399 1.00 95.67 129 ASN A C 1
ATOM 866 O O . ASN A 1 110 ? 28.900 4.827 20.346 1.00 97.12 129 ASN A O 1
ATOM 871 N N . ASP 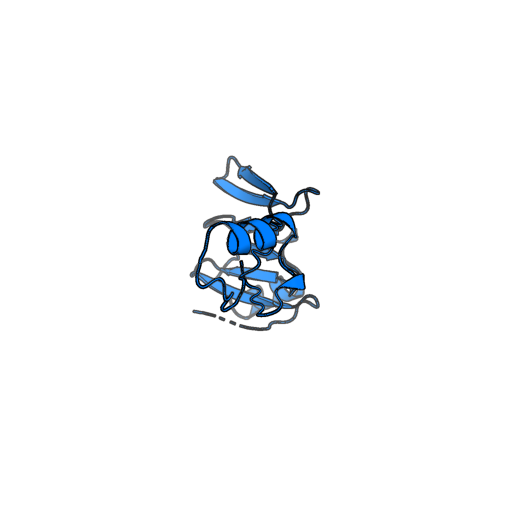A 1 111 ? 29.035 6.910 19.448 1.00 91.87 130 ASP A N 1
ATOM 872 C CA . ASP A 1 111 ? 28.465 7.713 20.537 1.00 91.65 130 ASP A CA 1
ATOM 873 C C . ASP A 1 111 ? 29.340 7.690 21.828 1.00 94.69 130 ASP A C 1
ATOM 874 O O . ASP A 1 111 ? 28.873 8.175 22.867 1.00 94.52 130 ASP A O 1
ATOM 879 N N . TYR A 1 112 ? 30.613 7.214 21.754 1.00 90.21 131 TYR A N 1
ATOM 880 C CA . TYR A 1 112 ? 31.539 7.322 22.888 1.00 89.41 131 TYR A CA 1
ATOM 881 C C . TYR A 1 112 ? 31.951 8.761 23.060 1.00 90.20 131 TYR A C 1
ATOM 882 O O . TYR A 1 112 ? 32.314 9.395 22.062 1.00 88.78 131 TYR A O 1
ATOM 891 N N . SER A 1 113 ? 31.924 9.291 24.286 1.00 85.65 132 SER A N 1
ATOM 892 C CA . SER A 1 113 ? 32.409 10.656 24.501 1.00 83.18 132 SER A CA 1
ATOM 893 C C . SER A 1 113 ? 33.707 10.572 25.296 1.00 85.31 132 SER A C 1
ATOM 894 O O . SER A 1 113 ? 33.798 9.766 26.220 1.00 86.39 132 SER A O 1
ATOM 897 N N . LEU A 1 114 ? 34.723 11.340 24.898 1.00 79.03 133 LEU A N 1
ATOM 898 C CA . LEU A 1 114 ? 36.030 11.361 25.558 1.00 78.61 133 LEU A CA 1
ATOM 899 C C . LEU A 1 114 ? 36.376 12.779 25.981 1.00 81.07 133 LEU A C 1
ATOM 900 O O . LEU A 1 114 ? 36.140 13.707 25.215 1.00 80.10 133 LEU A O 1
ATOM 905 N N . LYS A 1 115 ? 36.921 12.955 27.192 1.00 78.09 134 LYS A N 1
ATOM 906 C CA . LYS A 1 115 ? 37.281 14.276 27.710 1.00 77.76 134 LYS A CA 1
ATOM 907 C C . LYS A 1 115 ? 38.798 14.361 27.919 1.00 83.73 134 LYS A C 1
ATOM 908 O O . LYS A 1 115 ? 39.386 13.476 28.532 1.00 84.56 134 LYS A O 1
ATOM 914 N N . PHE A 1 116 ? 39.422 15.416 27.371 1.00 81.03 135 PHE A N 1
ATOM 915 C CA . PHE A 1 116 ? 40.857 15.706 27.463 1.00 82.25 135 PHE A CA 1
ATOM 916 C C . PHE A 1 116 ? 41.060 17.078 28.122 1.00 89.52 135 PHE A C 1
ATOM 917 O O . PHE A 1 116 ? 40.169 17.932 28.028 1.00 87.73 135 PHE A O 1
ATOM 925 N N . ASN A 1 117 ? 42.207 17.288 28.812 1.00 89.63 136 ASN A N 1
ATOM 926 C CA . ASN A 1 117 ? 42.471 18.565 29.489 1.00 90.47 136 ASN A CA 1
ATOM 927 C C . ASN A 1 117 ? 43.152 19.564 28.510 1.00 95.82 136 ASN A C 1
ATOM 928 O O . ASN A 1 117 ? 43.347 19.234 27.333 1.00 94.78 136 ASN A O 1
ATOM 933 N N . LYS A 1 118 ? 43.469 20.794 28.997 1.00 94.07 137 LYS A N 1
ATOM 934 C CA . LYS A 1 118 ? 44.080 21.870 28.199 1.00 94.22 137 LYS A CA 1
ATOM 935 C C . LYS A 1 118 ? 45.439 21.431 27.628 1.00 100.56 137 LYS A C 1
ATOM 936 O O . LYS A 1 118 ? 45.719 21.697 26.454 1.00 99.84 137 LYS A O 1
ATOM 942 N N . LYS A 1 119 ? 46.248 20.704 28.437 1.00 99.10 138 LYS A N 1
ATOM 943 C CA . LYS A 1 119 ? 47.562 20.184 2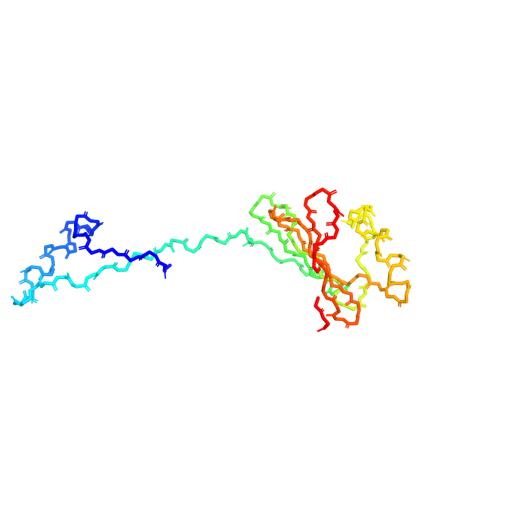8.042 1.00 100.05 138 LYS A CA 1
ATOM 944 C C . LYS A 1 119 ? 47.419 19.100 2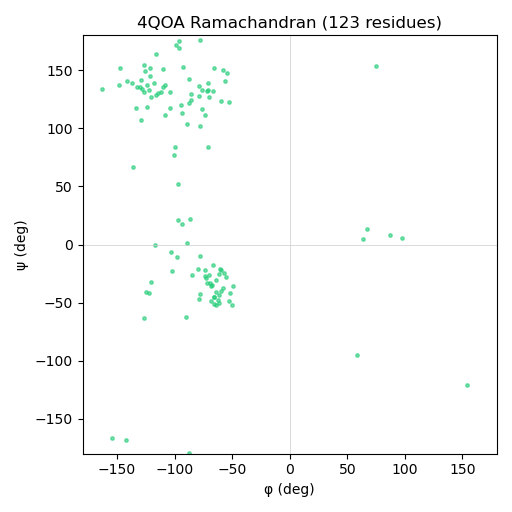6.948 1.00 103.16 138 LYS A C 1
ATOM 945 O O . LYS A 1 119 ? 48.395 18.798 26.257 1.00 104.08 138 LYS A O 1
ATOM 947 N N . GLY A 1 120 ? 46.209 18.551 26.796 1.00 97.36 139 GLY A N 1
ATOM 948 C CA . GLY A 1 120 ? 45.888 17.562 25.773 1.00 95.93 139 GLY A CA 1
ATOM 949 C C . GLY A 1 120 ? 45.905 16.102 26.182 1.00 99.78 139 GLY A C 1
ATOM 950 O O . GLY A 1 120 ? 45.735 15.233 25.318 1.00 99.39 139 GLY A O 1
ATOM 951 N N . LYS A 1 121 ? 46.106 15.798 27.484 1.00 95.91 140 LYS A N 1
ATOM 952 C CA . LYS A 1 121 ? 46.111 14.400 27.899 1.00 95.87 140 LYS A CA 1
ATOM 953 C C . LYS A 1 121 ? 44.697 14.004 28.354 1.00 96.27 140 LYS A C 1
ATOM 954 O O . LYS A 1 121 ? 43.921 14.848 28.807 1.00 95.00 140 LYS A O 1
ATOM 960 N N . PHE A 1 122 ? 44.384 12.704 28.217 1.00 91.42 141 PHE A N 1
ATOM 961 C CA . PHE A 1 122 ? 43.120 12.064 28.570 1.00 89.53 141 PHE A CA 1
ATOM 962 C C . PHE A 1 122 ? 42.729 12.328 30.037 1.00 93.15 141 PHE A C 1
ATOM 963 O O . PHE A 1 122 ? 43.599 12.457 30.904 1.00 95.04 141 PHE A O 1
ATOM 971 N N . VAL A 1 123 ? 41.412 12.414 30.296 1.00 86.49 142 VAL A N 1
ATOM 972 C CA . VAL A 1 123 ? 40.852 12.647 31.625 1.00 85.94 142 VAL A CA 1
ATOM 973 C C . VAL A 1 123 ? 39.827 11.533 31.915 1.00 88.40 142 VAL A C 1
ATOM 974 O O . VAL A 1 123 ? 40.025 10.769 32.861 1.00 89.61 142 VAL A O 1
ATOM 978 N N . SER A 1 124 ? 38.740 11.453 31.117 1.00 82.92 143 SER A N 1
ATOM 979 C CA . SER A 1 124 ? 37.674 10.459 31.286 1.00 83.33 143 SER A CA 1
ATOM 980 C C . SER A 1 124 ? 36.933 10.181 29.970 1.00 85.92 143 SER A C 1
ATOM 981 O O . SER A 1 124 ? 37.217 10.810 28.952 1.00 84.45 143 SER A O 1
ATOM 992 N N . ASP A 1 126 ? 32.835 7.987 28.554 1.00 94.74 145 ASP A N 1
ATOM 993 C CA . ASP A 1 126 ? 31.606 7.278 28.927 1.00 98.62 145 ASP A CA 1
ATOM 994 C C . ASP A 1 126 ? 31.021 6.551 27.679 1.00 106.25 145 ASP A C 1
ATOM 995 O O . ASP A 1 126 ? 30.972 7.115 26.574 1.00 104.44 145 ASP A O 1
ATOM 1000 N N . ASP A 1 127 ? 30.635 5.263 27.885 1.00 106.75 146 ASP A N 1
ATOM 1001 C CA . ASP A 1 127 ? 30.071 4.347 26.887 1.00 112.17 146 ASP A CA 1
ATOM 1002 C C . ASP A 1 127 ? 28.673 4.806 26.441 1.00 133.28 146 ASP A C 1
ATOM 1003 O O . ASP A 1 127 ? 27.802 5.025 27.315 1.00 137.74 146 ASP A O 1
#

Foldseek 3Di:
DPDKDLDPVVPDPVVLVVLVVPPPPSRDPIDHDDDDPDDQWDDWDADPLRWIWTAGPVRHTFKTAQPQDADPPVPQDPLRSVVCCPPPVVWGWGMWGADQQGIWTAINVRDIWDAGNVGHGDGGD

Radius of gyration: 23.22 Å; Cα contacts (8 Å, |Δi|>4): 204; chains: 1; bounding box: 46×48×56 Å

Nearest PDB structures (foldseek):
  4qoa-assembly1_A-2  TM=1.002E+00  e=3.015E-23  Bacteroides uniformis ATCC 8492
  4dsd-assembly2_B  TM=6.281E-01  e=6.370E-11  Bacteroides ovatus ATCC 8483
  3elg-assembly2_B  TM=6.860E-01  e=7.725E-10  Phocaeicola vulgatus ATCC 8482
  3db7-assembly1_A  TM=7.064E-01  e=9.009E-08  Bacteroides thetaiotaomicron
  3due-assembly1_A  TM=6.411E-01  e=2.513E-08  Phocaeicola vulgatus ATCC 8482

Secondary structure (DSSP, 8-state):
--EEE--GGGS-HHHHHHHHHH-SS-----EEE------SEEEEEE-TTS-EEEEETTS-EEEEE-TTSPPPGGGS-HHHHHHHHHH-TT--EEEEEE-SSEEEEEETTS-EEEEETTS-B----

B-factor: mean 87.82, std 17.29, range [50.71, 158.89]

CATH classification: 3.40.1420.30